Protein AF-A0A2D7LK14-F1 (afdb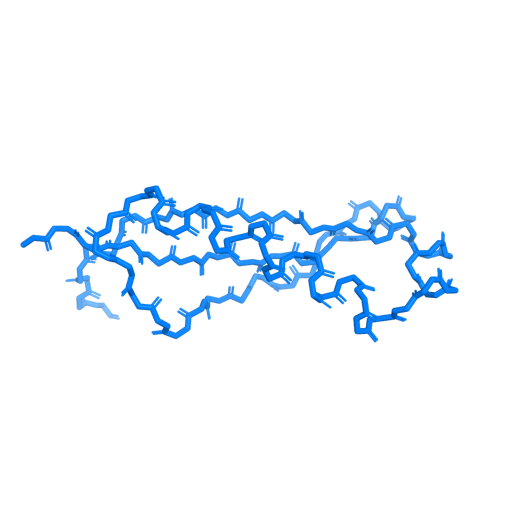_monomer)

Radius of gyration: 13.74 Å; Cα contacts (8 Å, |Δi|>4): 125; chains: 1; bounding box: 31×25×38 Å

Structure (mmCIF, N/CA/C/O backbone):
data_AF-A0A2D7LK14-F1
#
_entry.id   AF-A0A2D7LK14-F1
#
loop_
_atom_site.group_PDB
_atom_site.id
_atom_site.type_symbol
_atom_site.label_atom_id
_atom_site.label_alt_id
_atom_site.label_comp_id
_atom_site.label_asym_id
_atom_site.label_entity_id
_atom_site.label_seq_id
_atom_site.pdbx_PDB_ins_code
_atom_site.Cartn_x
_atom_site.Cartn_y
_atom_site.Cartn_z
_atom_site.occupancy
_atom_site.B_iso_or_equiv
_atom_site.auth_seq_id
_atom_site.auth_comp_id
_atom_site.auth_asym_id
_atom_site.auth_atom_id
_atom_site.pdbx_PDB_model_num
ATOM 1 N N . MET A 1 1 ? -15.517 -1.589 22.715 1.00 68.38 1 MET A N 1
ATOM 2 C CA . MET A 1 1 ? -14.901 -0.540 21.875 1.00 68.38 1 MET A CA 1
ATOM 3 C C . MET A 1 1 ? -14.639 -1.134 20.507 1.00 68.38 1 MET A C 1
ATOM 5 O O . MET A 1 1 ? -14.226 -2.286 20.449 1.00 68.38 1 MET A O 1
ATOM 9 N N . VAL A 1 2 ? -14.935 -0.388 19.445 1.00 86.44 2 VAL A N 1
ATOM 10 C CA . VAL A 1 2 ? -14.633 -0.795 18.067 1.00 86.44 2 VAL A CA 1
ATOM 11 C C . VAL A 1 2 ? -13.134 -0.626 17.846 1.00 86.44 2 VAL A C 1
ATOM 13 O O . VAL A 1 2 ? -12.597 0.432 18.156 1.00 86.44 2 VAL A O 1
ATOM 16 N N . LYS A 1 3 ? -12.469 -1.663 17.340 1.00 93.88 3 LYS A N 1
ATOM 17 C CA . LYS A 1 3 ? -11.076 -1.580 16.886 1.00 93.88 3 LYS A CA 1
ATOM 18 C C . LYS A 1 3 ? -11.039 -1.557 15.368 1.00 93.88 3 LYS A C 1
ATOM 20 O O . LYS A 1 3 ? -11.998 -1.982 14.734 1.00 93.88 3 LYS A O 1
ATOM 25 N N . TYR A 1 4 ? -9.934 -1.118 14.785 1.00 96.19 4 TYR A N 1
ATOM 26 C CA . TYR A 1 4 ? -9.755 -1.070 13.337 1.00 96.19 4 TYR A CA 1
ATOM 27 C C . TYR A 1 4 ? -8.637 -2.008 12.903 1.00 96.19 4 TYR A C 1
ATOM 29 O O . TYR A 1 4 ? -7.582 -2.065 13.533 1.00 96.19 4 TYR A O 1
ATOM 37 N N . VAL A 1 5 ? -8.861 -2.730 11.809 1.00 96.44 5 VAL A N 1
ATOM 38 C CA . VAL A 1 5 ? -7.833 -3.523 11.133 1.00 96.44 5 VAL A CA 1
ATOM 39 C C . VAL A 1 5 ? -7.446 -2.837 9.830 1.00 96.44 5 VAL A C 1
ATOM 41 O O . VAL A 1 5 ? -8.303 -2.413 9.051 1.00 96.44 5 VAL A O 1
ATOM 44 N N . LEU A 1 6 ? -6.140 -2.727 9.602 1.00 97.50 6 LEU A N 1
ATOM 45 C CA . LEU A 1 6 ? -5.580 -2.217 8.358 1.00 97.50 6 LEU A CA 1
ATOM 46 C C . LEU A 1 6 ? -5.500 -3.351 7.333 1.00 97.50 6 LEU A C 1
ATOM 48 O O . LEU A 1 6 ? -4.953 -4.418 7.610 1.00 97.50 6 LEU A O 1
ATOM 52 N N . ILE A 1 7 ? -6.010 -3.103 6.133 1.00 97.25 7 ILE A N 1
ATOM 53 C CA . ILE A 1 7 ? -5.923 -4.009 4.989 1.00 97.25 7 ILE A CA 1
ATOM 54 C C . ILE A 1 7 ? -5.072 -3.324 3.925 1.00 97.25 7 ILE A C 1
ATOM 56 O O . ILE A 1 7 ? -5.456 -2.271 3.423 1.00 97.25 7 ILE A O 1
ATOM 60 N N . LEU A 1 8 ? -3.934 -3.920 3.576 1.00 96.94 8 LEU A N 1
ATOM 61 C CA . LEU A 1 8 ? -2.993 -3.428 2.569 1.00 96.94 8 LEU A CA 1
ATOM 62 C C . LEU A 1 8 ? -3.060 -4.289 1.311 1.00 96.94 8 LEU A C 1
ATOM 64 O O . LEU A 1 8 ? -3.232 -5.506 1.370 1.00 96.94 8 LEU A O 1
ATOM 68 N N . MET A 1 9 ? -2.894 -3.660 0.156 1.00 97.50 9 MET A N 1
ATOM 69 C CA . MET A 1 9 ? -2.963 -4.318 -1.136 1.00 97.50 9 MET A CA 1
ATOM 70 C C . MET A 1 9 ? -1.985 -3.654 -2.106 1.00 97.50 9 MET A C 1
ATOM 72 O O . MET A 1 9 ? -2.171 -2.508 -2.511 1.00 97.50 9 MET A O 1
ATOM 76 N N . LEU A 1 10 ? -0.947 -4.387 -2.510 1.00 98.00 10 LEU A N 1
ATOM 77 C CA . LEU A 1 10 ? -0.057 -3.950 -3.584 1.00 98.00 10 LEU A CA 1
ATOM 78 C C . LEU A 1 10 ? -0.785 -4.068 -4.927 1.00 98.00 10 LEU A C 1
ATOM 80 O O . LEU A 1 10 ? -1.470 -5.058 -5.184 1.00 98.00 10 LEU A O 1
ATOM 84 N N . CYS A 1 11 ? -0.607 -3.092 -5.806 1.00 98.38 11 CYS A N 1
ATOM 85 C CA . CYS A 1 11 ? -1.188 -3.074 -7.139 1.00 98.38 11 CYS A CA 1
ATOM 86 C C . CYS A 1 11 ? -0.122 -2.811 -8.200 1.00 98.38 11 CYS A C 1
ATOM 88 O O . CYS A 1 11 ? 0.821 -2.058 -7.974 1.00 98.38 11 CYS A O 1
ATOM 90 N N . SER A 1 12 ? -0.290 -3.427 -9.369 1.00 98.06 12 SER A N 1
ATOM 91 C CA . SER A 1 12 ? 0.510 -3.185 -10.567 1.00 98.06 12 SER A CA 1
ATOM 92 C C . SER A 1 12 ? -0.275 -2.316 -11.534 1.00 98.06 12 SER A C 1
ATOM 94 O O . SER A 1 12 ? -1.356 -2.700 -11.980 1.00 98.06 12 SER A O 1
ATOM 96 N N . GLY A 1 13 ? 0.280 -1.155 -11.878 1.00 97.62 13 GLY A N 1
ATOM 97 C CA . GLY A 1 13 ? -0.280 -0.299 -12.919 1.00 97.62 13 GLY A CA 1
ATOM 98 C C . GLY A 1 13 ? -0.058 -0.846 -14.330 1.00 97.62 13 GLY A C 1
ATOM 99 O O . GLY A 1 13 ? -0.807 -0.490 -15.226 1.00 97.62 13 GLY A O 1
ATOM 100 N N . THR A 1 14 ? 0.937 -1.714 -14.547 1.00 97.25 14 THR A N 1
ATOM 101 C CA . THR A 1 14 ? 1.162 -2.349 -15.860 1.00 97.25 14 THR A CA 1
ATOM 102 C C . THR A 1 14 ? 0.241 -3.534 -16.119 1.00 97.25 14 THR A C 1
ATOM 104 O O . THR A 1 14 ? -0.155 -3.752 -17.257 1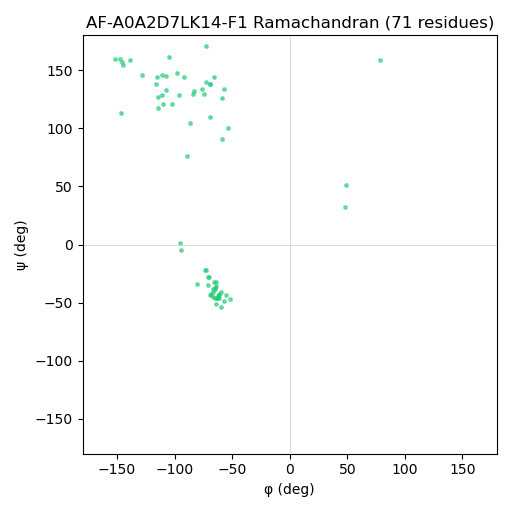.00 97.25 14 THR A O 1
ATOM 107 N N . ALA A 1 15 ? -0.109 -4.293 -15.079 1.00 96.62 15 ALA A N 1
ATOM 108 C CA . ALA A 1 15 ? -1.047 -5.411 -15.176 1.00 96.62 15 ALA A CA 1
ATOM 109 C C . ALA A 1 15 ? -2.492 -5.029 -14.808 1.00 96.62 15 ALA A C 1
ATOM 111 O O . ALA A 1 15 ? -3.346 -5.912 -14.766 1.00 96.62 15 ALA A O 1
ATOM 112 N N . GLU A 1 16 ? -2.733 -3.755 -14.472 1.00 94.50 16 GLU A N 1
ATOM 113 C CA . GLU A 1 16 ? -4.032 -3.194 -14.064 1.00 94.50 16 GLU A CA 1
ATOM 114 C C . GLU A 1 16 ? -4.761 -4.020 -12.991 1.00 94.50 16 GLU A C 1
ATOM 116 O O . GLU A 1 16 ? -5.987 -4.091 -12.933 1.00 94.50 16 GLU A O 1
ATOM 121 N N . LYS A 1 17 ? -3.991 -4.660 -12.107 1.00 96.12 17 LYS A N 1
ATOM 122 C CA . LYS A 1 17 ? -4.508 -5.584 -11.096 1.00 96.12 17 LYS A CA 1
ATOM 123 C C . LYS A 1 17 ? -3.823 -5.392 -9.762 1.00 96.12 17 LYS A C 1
ATOM 125 O O . LYS A 1 17 ? -2.687 -4.920 -9.679 1.00 96.12 17 LYS A O 1
ATOM 130 N N . CYS A 1 18 ? -4.505 -5.839 -8.721 1.00 96.75 18 CYS A N 1
ATOM 131 C CA . CYS A 1 18 ? -3.965 -5.859 -7.380 1.00 96.75 18 CYS A CA 1
ATOM 132 C C . CYS A 1 18 ? -3.708 -7.283 -6.896 1.00 96.75 18 CYS A C 1
ATOM 134 O O . CYS A 1 18 ? -4.417 -8.223 -7.257 1.00 96.75 18 CYS A O 1
ATOM 136 N N . PHE A 1 19 ? -2.656 -7.434 -6.100 1.00 95.38 19 PHE A N 1
ATOM 137 C CA . PHE A 1 19 ? -2.324 -8.680 -5.428 1.00 95.38 19 PHE A CA 1
ATOM 138 C C . PHE A 1 19 ? -3.309 -8.948 -4.285 1.00 95.38 19 PHE A C 1
ATOM 140 O O . PHE A 1 19 ? -4.140 -8.106 -3.940 1.00 95.38 19 PHE A O 1
ATOM 147 N N . LYS A 1 20 ? -3.235 -10.148 -3.700 1.00 95.31 20 LYS A N 1
ATOM 148 C CA . LYS A 1 20 ? -4.106 -10.528 -2.585 1.00 95.31 20 LYS A CA 1
ATOM 149 C C . LYS A 1 20 ? -3.947 -9.520 -1.430 1.00 95.31 20 LYS A C 1
ATOM 151 O O . LYS A 1 20 ? -2.808 -9.196 -1.089 1.00 95.31 20 LYS A O 1
ATOM 156 N N . PRO A 1 21 ? -5.050 -9.042 -0.826 1.00 94.50 21 PRO A N 1
ATOM 157 C CA . PRO A 1 21 ? -4.962 -8.157 0.324 1.00 94.50 21 PRO A CA 1
ATOM 158 C C . PRO A 1 21 ? -4.348 -8.884 1.521 1.00 94.50 21 PRO A C 1
ATOM 160 O O . PRO A 1 21 ? -4.622 -10.066 1.755 1.00 94.50 21 PRO A O 1
ATOM 163 N N . VAL A 1 22 ? -3.560 -8.150 2.296 1.00 93.75 22 VAL A N 1
ATOM 164 C CA . VAL A 1 22 ? -2.943 -8.605 3.540 1.00 93.75 22 VAL A CA 1
ATOM 165 C C . VAL A 1 22 ? -3.539 -7.794 4.683 1.00 93.75 22 VAL A C 1
ATOM 167 O O . VAL A 1 22 ? -3.562 -6.564 4.635 1.00 93.75 22 VAL A O 1
ATOM 170 N N . LYS A 1 23 ? -4.052 -8.488 5.701 1.00 92.38 23 LYS A N 1
ATOM 171 C CA . LYS A 1 23 ? -4.497 -7.855 6.943 1.00 92.38 23 LYS A CA 1
ATOM 172 C C . LYS A 1 23 ? -3.285 -7.650 7.840 1.00 92.38 23 LYS A C 1
ATOM 174 O O . LYS A 1 23 ? -2.502 -8.577 8.027 1.00 92.38 23 LYS A O 1
ATOM 179 N N . HIS A 1 24 ? -3.143 -6.452 8.384 1.00 89.06 24 HIS A N 1
ATOM 180 C CA . HIS A 1 24 ? -2.154 -6.182 9.412 1.00 89.06 24 HIS A CA 1
ATOM 181 C C . HIS A 1 24 ? -2.563 -6.897 10.708 1.00 89.06 24 HIS A C 1
ATOM 183 O O . HIS A 1 24 ? -3.741 -6.900 11.063 1.00 89.06 24 HIS A O 1
ATOM 189 N N . GLU A 1 25 ? -1.608 -7.506 11.411 1.00 88.44 25 GLU A N 1
ATOM 190 C CA . GLU A 1 25 ? -1.890 -8.279 12.633 1.00 88.44 25 GLU A CA 1
ATOM 191 C C . GLU A 1 25 ? -2.308 -7.382 13.807 1.00 88.44 25 GLU A C 1
ATOM 193 O O . GLU A 1 25 ? -3.067 -7.787 14.685 1.00 88.44 25 GLU A O 1
ATOM 198 N N . PHE A 1 26 ? -1.829 -6.137 13.808 1.00 89.94 26 PHE A N 1
ATOM 199 C CA . PHE A 1 26 ? -2.167 -5.149 14.826 1.00 89.94 26 PHE A CA 1
ATOM 200 C C . PHE A 1 26 ? -3.569 -4.558 14.626 1.00 89.94 26 PHE A C 1
ATOM 202 O O . PHE A 1 26 ? -3.922 -4.122 13.528 1.00 89.94 26 PHE A O 1
ATOM 209 N N . LEU A 1 27 ? -4.322 -4.479 15.725 1.00 94.44 27 LEU A N 1
ATOM 210 C CA . LEU A 1 27 ? -5.586 -3.756 15.805 1.00 94.44 27 LEU A CA 1
ATOM 211 C C . LEU A 1 27 ? -5.354 -2.362 16.384 1.00 94.44 27 LEU A C 1
ATOM 213 O O . LEU A 1 27 ? -4.786 -2.223 17.463 1.00 94.44 27 LEU A O 1
ATOM 217 N N . PHE A 1 28 ? -5.853 -1.348 15.693 1.00 95.69 28 PHE A N 1
ATOM 218 C CA . PHE A 1 28 ? -5.760 0.046 16.108 1.00 95.69 28 PHE A CA 1
ATOM 219 C C . PHE A 1 28 ? -6.984 0.445 16.936 1.00 95.69 28 PHE A C 1
ATOM 221 O O . PHE A 1 28 ? -8.101 0.004 16.657 1.00 95.69 28 PHE A O 1
ATOM 228 N N . GLU A 1 29 ? -6.779 1.296 17.941 1.00 95.69 29 GLU A N 1
ATOM 229 C CA . GLU A 1 29 ? -7.854 1.771 18.827 1.00 95.69 29 GLU A CA 1
ATOM 230 C C . GLU A 1 29 ? -8.791 2.778 18.139 1.00 95.69 29 GLU A C 1
ATOM 232 O O . GLU A 1 29 ? -9.941 2.935 18.539 1.00 95.69 29 GLU A O 1
ATOM 237 N N . ASP A 1 30 ? -8.322 3.439 17.079 1.00 95.75 30 ASP A N 1
ATOM 238 C CA . ASP A 1 30 ? -9.087 4.431 16.333 1.00 95.75 30 ASP A CA 1
ATOM 239 C C . ASP A 1 30 ? -8.723 4.437 14.837 1.00 95.75 30 ASP A C 1
ATOM 241 O O . ASP A 1 30 ? -7.660 3.965 14.412 1.00 95.75 30 ASP A O 1
ATOM 245 N N . TYR A 1 31 ? -9.629 4.984 14.022 1.00 96.25 31 TYR A N 1
ATOM 246 C CA . TYR A 1 31 ? -9.473 5.037 12.569 1.00 96.25 31 TYR A CA 1
ATOM 247 C C . TYR A 1 31 ? -8.283 5.903 12.136 1.00 96.25 31 TYR A C 1
ATOM 249 O O . TYR A 1 31 ? -7.608 5.566 11.164 1.00 96.25 31 TYR A O 1
ATOM 257 N N . HIS A 1 32 ? -8.002 7.003 12.843 1.00 97.69 32 HIS A N 1
ATOM 258 C CA . HIS A 1 32 ? -6.914 7.917 12.496 1.00 97.69 32 HIS A CA 1
ATOM 259 C C . HIS A 1 32 ? -5.553 7.221 12.646 1.00 97.69 32 HIS A C 1
ATOM 261 O O . HIS A 1 32 ? -4.727 7.259 11.730 1.00 97.69 32 HIS A O 1
ATOM 267 N N . SER A 1 33 ? -5.339 6.513 13.752 1.00 97.38 33 SER A N 1
ATOM 268 C CA . SER A 1 33 ? -4.150 5.689 13.977 1.00 97.38 33 SER A CA 1
ATOM 269 C C . SER A 1 33 ? -4.011 4.592 12.918 1.00 97.38 33 SER A C 1
ATOM 271 O O . SER A 1 33 ? -2.918 4.378 12.394 1.00 97.38 33 SER A O 1
ATOM 273 N N . CYS A 1 34 ? -5.113 3.940 12.533 1.00 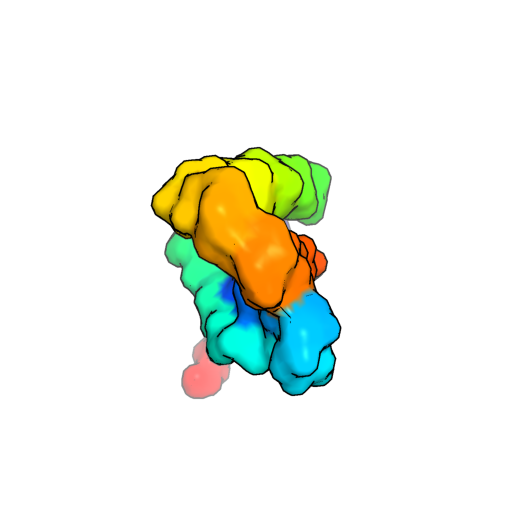97.81 34 CYS A N 1
ATOM 274 C CA . CYS A 1 34 ? -5.096 2.933 11.472 1.00 97.81 34 CYS A CA 1
ATOM 275 C C . CYS A 1 34 ? -4.706 3.525 10.105 1.00 97.81 34 CYS A C 1
ATOM 277 O O . CYS A 1 34 ? -3.800 3.020 9.435 1.00 97.81 34 CYS A O 1
ATOM 279 N N . ILE A 1 35 ? -5.370 4.606 9.681 1.00 97.88 35 ILE A N 1
ATOM 280 C CA . ILE A 1 35 ? -5.208 5.138 8.322 1.00 97.88 35 ILE A CA 1
ATOM 281 C C . ILE A 1 35 ? -3.837 5.791 8.129 1.00 97.88 35 ILE A C 1
ATOM 283 O O . ILE A 1 35 ? -3.239 5.659 7.062 1.00 97.88 35 ILE A O 1
ATOM 287 N N . THR A 1 36 ? -3.295 6.437 9.166 1.00 98.12 36 THR A N 1
ATOM 288 C CA . THR A 1 36 ? -1.944 7.022 9.138 1.00 98.12 36 THR A CA 1
ATOM 289 C C . THR A 1 36 ? -0.859 5.950 9.036 1.00 98.12 36 THR A C 1
ATOM 291 O O . THR A 1 36 ? 0.059 6.092 8.226 1.00 98.12 36 THR 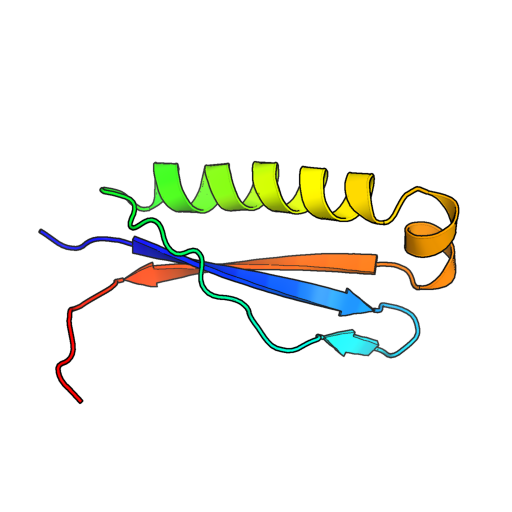A O 1
ATOM 294 N N . ASN A 1 37 ? -1.005 4.828 9.751 1.00 97.81 37 ASN A N 1
ATOM 295 C CA . ASN A 1 37 ? -0.115 3.672 9.596 1.00 97.81 37 ASN A CA 1
ATOM 296 C C . ASN A 1 37 ? -0.202 3.047 8.197 1.00 97.81 37 ASN A C 1
ATOM 298 O O . ASN A 1 37 ? 0.811 2.590 7.670 1.00 97.81 37 ASN A O 1
ATOM 302 N N . GLY A 1 38 ? -1.372 3.094 7.554 1.00 97.88 38 GLY A N 1
ATOM 303 C CA . GLY A 1 38 ? -1.534 2.695 6.155 1.00 97.88 38 GLY A CA 1
ATOM 304 C C . GLY A 1 38 ? -0.590 3.431 5.200 1.00 97.88 38 GLY A C 1
ATOM 305 O O . GLY A 1 38 ? 0.043 2.792 4.358 1.00 97.88 38 GLY A O 1
ATOM 306 N N . TYR A 1 39 ? -0.417 4.747 5.363 1.00 98.38 39 TYR A N 1
ATOM 307 C CA . TYR A 1 39 ? 0.527 5.531 4.555 1.00 98.38 39 TYR A CA 1
ATOM 308 C C . TYR A 1 39 ? 1.990 5.183 4.847 1.00 98.38 39 TYR A C 1
ATOM 310 O O . TYR A 1 39 ? 2.772 5.033 3.908 1.00 98.38 39 TYR A O 1
ATOM 318 N N . ILE A 1 40 ? 2.348 5.024 6.126 1.00 98.00 40 ILE A N 1
ATOM 319 C CA . ILE A 1 40 ? 3.711 4.660 6.547 1.00 98.00 40 ILE A CA 1
ATOM 320 C C . ILE A 1 40 ? 4.102 3.313 5.926 1.00 98.00 40 ILE A C 1
ATOM 322 O O . ILE A 1 40 ? 5.072 3.233 5.174 1.00 98.00 40 ILE A O 1
ATOM 326 N N . LEU A 1 41 ? 3.275 2.285 6.127 1.00 97.06 41 LEU A N 1
ATOM 327 C CA . LEU A 1 41 ? 3.526 0.941 5.603 1.00 97.06 41 LEU A CA 1
ATOM 328 C C . LEU A 1 41 ? 3.494 0.888 4.074 1.00 97.06 41 LEU A C 1
ATOM 330 O O . LEU A 1 41 ? 4.238 0.117 3.466 1.00 97.06 41 LEU A O 1
ATOM 334 N N . SER A 1 42 ? 2.666 1.714 3.431 1.00 97.75 42 SER A N 1
ATOM 335 C CA . SER A 1 42 ? 2.658 1.838 1.970 1.00 97.75 42 SER A CA 1
ATOM 336 C C . SER A 1 42 ? 3.987 2.371 1.441 1.00 97.75 42 SER A C 1
ATOM 338 O O . SER A 1 42 ? 4.536 1.814 0.489 1.00 97.75 42 SER A O 1
ATOM 340 N N . ASN A 1 43 ? 4.524 3.421 2.066 1.00 98.38 43 ASN A N 1
ATOM 341 C CA . ASN A 1 43 ? 5.827 3.974 1.710 1.00 98.38 43 ASN A CA 1
ATOM 342 C C . ASN A 1 43 ? 6.948 2.954 1.947 1.00 98.38 43 ASN A C 1
ATOM 344 O O . ASN A 1 43 ? 7.773 2.734 1.060 1.00 98.38 43 ASN A O 1
ATOM 348 N N . ASP A 1 44 ? 6.939 2.281 3.097 1.00 97.94 44 ASP A N 1
ATOM 349 C CA . ASP A 1 44 ? 7.937 1.262 3.428 1.00 97.94 44 ASP A CA 1
ATOM 350 C C . ASP A 1 44 ? 7.902 0.100 2.432 1.00 97.94 44 ASP A C 1
ATOM 352 O O . ASP A 1 44 ? 8.944 -0.289 1.910 1.00 97.94 44 ASP A O 1
ATOM 356 N N . THR A 1 45 ? 6.706 -0.367 2.060 1.00 97.19 45 THR A N 1
ATOM 357 C CA . THR A 1 45 ? 6.517 -1.413 1.042 1.00 97.19 45 TH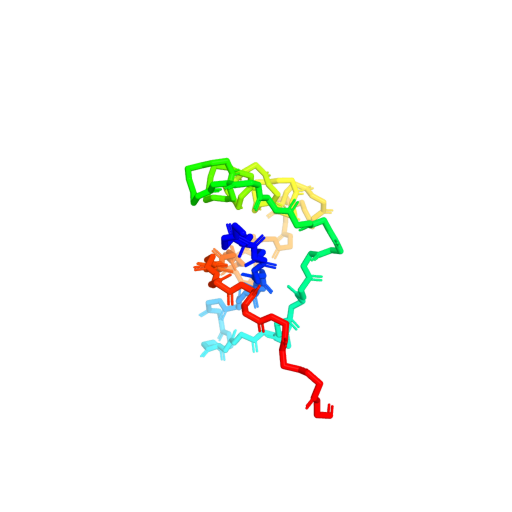R A CA 1
ATOM 358 C C . THR A 1 45 ? 7.157 -1.018 -0.290 1.00 97.19 45 THR A C 1
ATOM 360 O O . THR A 1 45 ? 7.909 -1.798 -0.878 1.00 97.19 45 THR A O 1
ATOM 363 N N . LEU A 1 46 ? 6.896 0.199 -0.779 1.00 98.31 46 LEU A N 1
ATOM 364 C CA . LEU A 1 46 ? 7.478 0.682 -2.036 1.00 98.31 46 LEU A CA 1
ATOM 365 C C . LEU A 1 46 ? 9.006 0.813 -1.943 1.00 98.31 46 LEU A C 1
ATOM 367 O O . LEU A 1 46 ? 9.710 0.459 -2.892 1.00 98.31 46 LEU A O 1
ATOM 371 N N . ASN A 1 47 ? 9.527 1.249 -0.795 1.00 98.31 47 ASN A N 1
ATOM 372 C CA . ASN A 1 47 ? 10.967 1.307 -0.548 1.00 98.31 47 ASN A CA 1
ATOM 373 C C . ASN A 1 47 ? 11.605 -0.090 -0.523 1.00 98.31 47 ASN A C 1
ATOM 375 O O . ASN A 1 47 ? 12.683 -0.259 -1.093 1.00 98.31 47 ASN A O 1
ATOM 379 N N . THR A 1 48 ? 10.933 -1.098 0.043 1.00 97.75 48 THR A N 1
ATOM 380 C CA . THR A 1 48 ? 11.393 -2.497 0.043 1.00 97.75 48 THR A CA 1
ATOM 381 C C . THR A 1 48 ? 11.521 -3.069 -1.370 1.00 97.75 48 THR A C 1
ATOM 383 O O . THR A 1 48 ? 12.516 -3.724 -1.670 1.00 97.75 48 THR A O 1
ATOM 386 N N . PHE A 1 49 ? 10.559 -2.811 -2.265 1.00 97.56 49 PHE A N 1
ATOM 387 C CA . PHE A 1 49 ? 10.661 -3.247 -3.670 1.00 97.56 49 PHE A CA 1
ATOM 388 C C . PHE A 1 49 ? 11.716 -2.468 -4.467 1.00 97.56 49 PHE A C 1
ATOM 390 O O . PHE A 1 49 ? 12.275 -2.988 -5.440 1.00 97.56 49 PHE A O 1
ATOM 397 N N . GLY A 1 50 ? 11.979 -1.225 -4.065 1.00 98.12 50 GLY A N 1
ATOM 398 C CA . GLY A 1 50 ? 12.988 -0.358 -4.652 1.00 98.12 50 GLY A CA 1
ATOM 399 C C . GLY A 1 50 ? 12.562 0.298 -5.968 1.00 98.12 50 GLY A C 1
ATOM 400 O O . GLY A 1 50 ? 11.687 -0.170 -6.701 1.00 98.12 50 GLY A O 1
ATOM 401 N N . LYS A 1 51 ? 13.242 1.406 -6.294 1.00 98.31 51 LYS A N 1
ATOM 402 C CA . LYS A 1 51 ? 12.936 2.254 -7.460 1.00 98.31 51 LYS A CA 1
ATOM 403 C C . LYS A 1 51 ? 12.834 1.484 -8.789 1.00 98.31 51 LYS A C 1
ATOM 405 O O . LYS A 1 51 ? 11.865 1.730 -9.504 1.00 98.31 51 LYS A O 1
ATOM 410 N N . PRO A 1 52 ? 13.761 0.569 -9.153 1.00 98.44 52 PRO A N 1
ATOM 411 C CA . PRO A 1 52 ? 13.691 -0.103 -10.452 1.00 98.44 52 PRO A CA 1
ATOM 412 C C . PRO A 1 52 ? 12.412 -0.932 -10.616 1.00 98.44 52 PRO A C 1
ATOM 414 O O . PRO A 1 52 ? 11.727 -0.818 -11.632 1.00 98.44 52 PRO A O 1
ATOM 417 N N . THR A 1 53 ? 12.061 -1.713 -9.593 1.00 98.12 53 THR A N 1
ATOM 418 C CA . THR A 1 53 ? 10.887 -2.595 -9.587 1.00 98.12 53 THR A CA 1
ATOM 419 C C . THR A 1 53 ? 9.585 -1.806 -9.543 1.00 98.12 53 THR A C 1
ATOM 421 O O . THR A 1 53 ? 8.646 -2.119 -10.279 1.00 98.12 53 THR A O 1
ATOM 424 N N . VAL A 1 54 ? 9.530 -0.771 -8.698 1.00 98.56 54 VAL A N 1
ATOM 425 C CA . VAL A 1 54 ? 8.352 0.094 -8.577 1.00 98.56 54 VAL A CA 1
ATOM 426 C C . VAL A 1 54 ? 8.080 0.808 -9.896 1.00 98.56 54 VAL A C 1
ATOM 428 O O . VAL A 1 54 ? 6.940 0.809 -10.357 1.00 98.56 54 VAL A O 1
ATOM 431 N N . ASN A 1 55 ? 9.115 1.340 -10.550 1.00 98.62 55 ASN A N 1
ATOM 432 C CA . ASN A 1 55 ? 8.963 2.042 -11.821 1.00 98.62 55 ASN A CA 1
ATOM 433 C C . ASN A 1 55 ? 8.528 1.104 -12.953 1.00 98.62 55 ASN A C 1
ATOM 435 O O . ASN A 1 55 ? 7.620 1.448 -13.709 1.00 98.62 55 ASN A O 1
ATOM 439 N N . SER A 1 56 ? 9.144 -0.078 -13.068 1.00 98.38 56 SER A N 1
ATOM 440 C CA . SER A 1 56 ? 8.852 -1.011 -14.164 1.00 98.38 56 SER A CA 1
ATOM 441 C C . SER A 1 56 ? 7.437 -1.581 -14.092 1.00 98.38 56 SER A C 1
ATOM 443 O O . SER A 1 56 ? 6.775 -1.704 -15.118 1.00 98.38 56 SER A O 1
ATOM 445 N N . ASN A 1 57 ? 6.941 -1.869 -12.887 1.00 98.31 57 ASN A N 1
ATOM 446 C CA . ASN A 1 57 ? 5.601 -2.423 -12.687 1.00 98.31 57 ASN A CA 1
ATOM 447 C C . ASN A 1 57 ? 4.532 -1.364 -12.401 1.00 98.31 57 ASN A C 1
ATOM 449 O O . ASN A 1 57 ? 3.350 -1.704 -12.264 1.00 98.31 57 ASN A O 1
ATOM 453 N N . ARG A 1 58 ? 4.948 -0.096 -12.278 1.00 98.19 58 ARG A N 1
ATOM 454 C CA . ARG A 1 58 ? 4.123 1.016 -11.791 1.00 98.19 58 ARG A CA 1
ATOM 455 C C . ARG A 1 58 ? 3.416 0.624 -10.496 1.00 98.19 58 ARG A C 1
ATOM 457 O O . ARG A 1 58 ? 2.189 0.667 -10.417 1.00 98.19 58 ARG A O 1
ATOM 464 N N . PHE A 1 59 ? 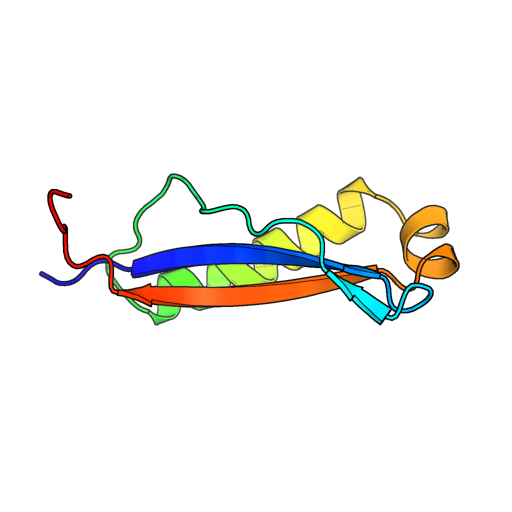4.190 0.126 -9.532 1.00 98.56 59 PHE A N 1
ATOM 465 C CA . PHE A 1 59 ? 3.630 -0.335 -8.270 1.00 98.56 59 PHE A CA 1
ATOM 466 C C . PHE A 1 59 ? 3.099 0.828 -7.443 1.00 98.56 59 PHE A C 1
ATOM 468 O O . PHE A 1 59 ? 3.727 1.877 -7.326 1.00 98.56 59 PHE A O 1
ATOM 475 N N . TYR A 1 60 ? 1.939 0.600 -6.846 1.00 98.38 60 TYR A N 1
ATOM 476 C CA . TYR A 1 60 ? 1.320 1.484 -5.873 1.00 98.38 60 TYR A CA 1
ATOM 477 C C . TYR A 1 60 ? 0.574 0.634 -4.847 1.00 98.38 60 TYR A C 1
ATOM 479 O O . TYR A 1 60 ? 0.228 -0.518 -5.116 1.00 98.38 60 TYR A O 1
ATOM 487 N N . VAL A 1 61 ? 0.341 1.181 -3.661 1.00 98.19 61 VAL A N 1
ATOM 488 C CA . VAL A 1 61 ? -0.335 0.464 -2.577 1.00 98.19 61 VAL A CA 1
ATOM 489 C C . VAL A 1 61 ? -1.702 1.095 -2.354 1.00 98.19 61 VAL A C 1
ATOM 491 O O . VAL A 1 61 ? -1.819 2.310 -2.207 1.00 98.19 61 VAL A O 1
ATOM 494 N N . LYS A 1 62 ? -2.745 0.266 -2.350 1.00 98.00 62 LYS A N 1
ATOM 495 C CA . LYS A 1 62 ? -4.072 0.615 -1.841 1.00 98.00 62 LYS A CA 1
ATOM 496 C C . LYS A 1 62 ? -4.198 0.083 -0.425 1.00 98.00 62 LYS A C 1
ATOM 498 O O . LYS A 1 62 ? -3.675 -0.986 -0.112 1.00 98.00 62 LYS A O 1
ATOM 503 N N . PHE A 1 63 ? -4.936 0.791 0.410 1.00 97.69 63 PHE A N 1
ATOM 504 C CA . PHE A 1 63 ? -5.255 0.307 1.739 1.00 97.69 63 PHE 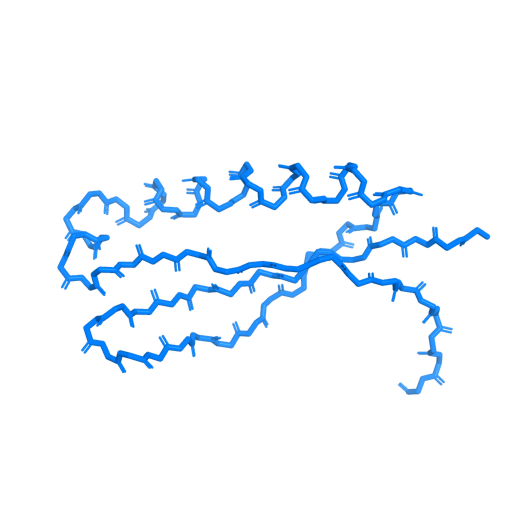A CA 1
ATOM 505 C C . PHE A 1 63 ? -6.572 0.875 2.239 1.00 97.69 63 PHE A C 1
ATOM 507 O O . PHE A 1 63 ? -7.062 1.887 1.739 1.00 97.69 63 PHE A O 1
ATOM 514 N N . ALA A 1 64 ? -7.139 0.189 3.222 1.00 97.12 64 ALA A N 1
ATOM 515 C CA . ALA A 1 64 ? -8.347 0.598 3.911 1.00 97.12 64 ALA A CA 1
ATOM 516 C C . ALA A 1 64 ? -8.268 0.204 5.384 1.00 97.12 64 ALA A C 1
ATOM 518 O O . ALA A 1 64 ? -7.593 -0.760 5.750 1.00 97.12 64 ALA A O 1
ATOM 519 N N . CYS A 1 65 ? -9.000 0.942 6.208 1.00 97.06 65 CYS A N 1
ATOM 520 C CA . CYS A 1 65 ? -9.211 0.625 7.608 1.00 97.06 65 CYS A CA 1
ATOM 521 C C . CYS A 1 65 ? -10.661 0.214 7.792 1.00 97.06 65 CYS A C 1
ATOM 523 O O . CYS A 1 65 ? -11.569 0.979 7.470 1.00 97.06 65 CYS A O 1
ATOM 525 N N . THR A 1 66 ? -10.870 -1.002 8.276 1.00 94.88 66 THR A N 1
ATOM 526 C CA . THR A 1 66 ? -12.206 -1.554 8.507 1.00 94.88 66 THR A CA 1
ATOM 527 C C . THR A 1 66 ? -12.402 -1.795 9.988 1.00 94.88 66 THR A C 1
ATOM 529 O O . THR A 1 66 ? -11.464 -2.201 10.677 1.00 94.88 66 THR A O 1
ATOM 532 N N . GLU A 1 67 ? -13.617 -1.573 10.474 1.00 94.69 67 GLU A N 1
ATOM 533 C CA . GLU A 1 67 ? -13.985 -1.956 11.830 1.00 94.69 67 GLU A CA 1
ATOM 534 C C . GLU A 1 67 ? -13.791 -3.466 12.001 1.00 94.69 67 GLU A C 1
ATOM 536 O O . GLU A 1 67 ? -14.294 -4.274 11.223 1.00 94.69 67 GLU A O 1
ATOM 541 N N . ASN A 1 68 ? -13.025 -3.848 13.014 1.00 84.50 68 ASN A N 1
ATOM 542 C CA . ASN A 1 68 ? -12.945 -5.213 13.492 1.00 84.50 68 ASN A CA 1
ATOM 543 C C . ASN A 1 68 ? -14.028 -5.396 14.555 1.00 84.50 68 ASN A C 1
ATOM 545 O O . ASN A 1 68 ? -13.765 -5.374 15.762 1.00 84.50 68 ASN A O 1
ATO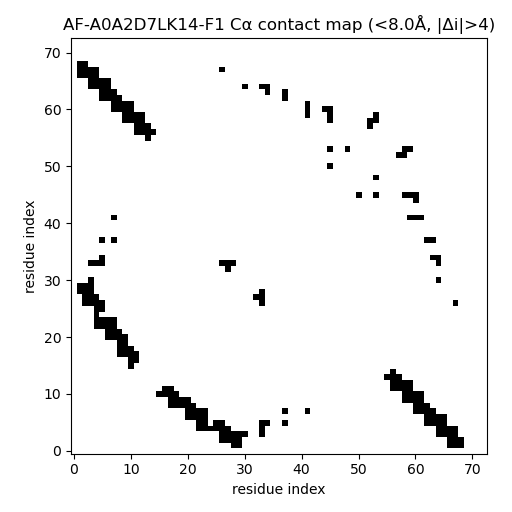M 549 N N . THR A 1 69 ? -15.270 -5.526 14.102 1.00 68.06 69 THR A N 1
ATOM 550 C CA . THR A 1 69 ? -16.313 -6.153 14.906 1.00 68.06 69 THR A CA 1
ATOM 551 C C . THR A 1 69 ? -15.931 -7.622 14.974 1.00 68.06 69 THR A C 1
ATOM 553 O O . THR A 1 69 ? -15.932 -8.282 13.942 1.00 68.06 69 THR A O 1
ATOM 556 N N . GLY A 1 70 ? -15.496 -8.121 16.131 1.00 59.97 70 GLY A N 1
ATOM 557 C CA . GLY A 1 70 ? -15.100 -9.522 16.269 1.00 59.97 70 GLY A CA 1
ATOM 558 C C . GLY A 1 70 ? -16.256 -10.456 15.910 1.00 59.97 70 GLY A C 1
ATOM 559 O O . GLY A 1 70 ? -17.053 -10.799 16.776 1.00 59.97 70 GLY A O 1
ATOM 560 N N . GLU A 1 71 ? -16.362 -10.852 14.645 1.00 44.22 71 GLU A N 1
ATOM 561 C CA . GLU A 1 71 ? -17.234 -11.931 14.210 1.00 44.22 71 GLU A CA 1
ATOM 562 C C . GLU A 1 71 ? -16.460 -13.234 14.368 1.00 44.22 71 GLU A C 1
ATOM 564 O O . GLU A 1 71 ? -15.542 -13.556 13.614 1.00 44.22 71 GLU A O 1
ATOM 569 N N . ASN A 1 72 ? -16.844 -13.967 15.413 1.00 43.31 72 ASN A N 1
ATOM 570 C CA . ASN A 1 72 ? -16.792 -15.418 15.404 1.00 43.31 72 ASN A CA 1
ATOM 571 C C . ASN A 1 72 ? -17.554 -15.912 14.162 1.00 43.31 72 ASN A C 1
ATOM 573 O O . ASN A 1 72 ? -18.783 -15.978 14.191 1.00 43.31 72 ASN A O 1
ATOM 577 N N . THR A 1 73 ? -16.833 -16.274 13.106 1.00 37.41 73 THR A N 1
ATOM 578 C CA . THR A 1 73 ? -17.300 -17.189 12.051 1.00 37.41 73 THR A CA 1
ATOM 579 C C . THR A 1 73 ? -16.168 -18.112 11.667 1.00 37.41 73 THR A C 1
ATOM 581 O O . THR A 1 73 ? -15.083 -17.576 11.341 1.00 37.41 73 THR A O 1
#

Secondary structure (DSSP, 8-state):
--EEEEEEEEEETT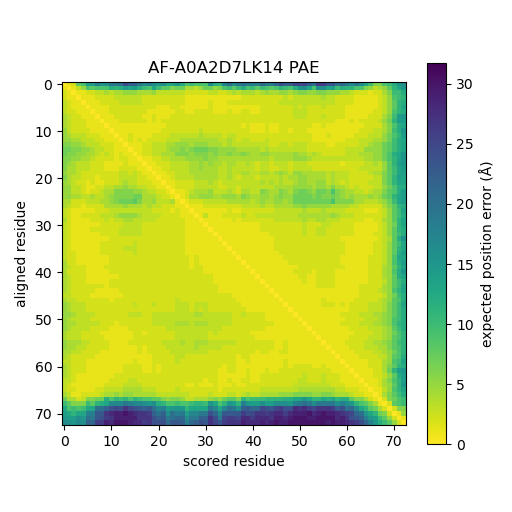TTEEPPPEEEEEEESSHHHHHHHHHHHHHHHHHHHHHHHHHHHTEEEEEEEEEE-----

pLDDT: mean 92.86, std 12.59, range [37.41, 98.62]

Solvent-accessible surface area (backbone atoms only — not comparable to full-atom values): 4154 Å² total; per-residue (Å²): 133,73,29,21,33,32,35,40,25,51,28,30,63,72,75,75,44,63,53,81,72,43,71,50,90,63,70,25,80,41,65,68,64,27,49,55,48,47,54,53,52,40,52,50,50,50,60,71,62,26,70,71,53,30,63,74,35,42,52,48,67,49,66,51,66,42,77,49,70,87,70,92,124

Foldseek 3Di:
DWWKWKWKWKDFPVVRDIDDIDIDPDIHPDQVVRVVVNVVVQVVVDVVCNDVRCVVRVIGMDMDIDTCPPDPD

Sequence (73 aa):
MVKYVLILMLCSGTAEKCFKPVKHEFLFEDYHSCITNGYILSNDTLNTFGKPTVNSNRFYVKFACTENTGENT

Nearest PDB structures (foldseek):
  6uew-assembly1_H-2  TM=4.936E-01  e=7.071E+00  Halothiobacillus neapolitanus c2

Mean predicted aligned error: 4.16 Å